Protein 1IQV (pdb70)

InterPro domains:
  IPR000235 Small ribosomal subunit protein uS7 [PIRSF002122] (3-216)
  IPR000235 Small ribosomal subunit protein uS7 [PTHR11205] (15-217)
  IPR005716 Ribosomal protein uS7, eukaryotic/archaeal [TIGR01028] (17-218)
  IPR005716 Ribosomal protein uS7, eukaryotic/archaeal [cd14867] (19-218)
  IPR023798 Small ribosomal subunit protein uS7 domain [PF00177] (39-218)
  IPR026018 Small ribosomal subunit protein uS7, archaea [MF_00480_A] (18-218)
  IPR036823 Small ribosomal subunit protein uS7 domain superfamily [G3DSA:1.10.455.10] (8-218)
  IPR036823 Small ribosomal subunit protein uS7 domain superfamily [SSF47973] (19-218)

Radius of gyration: 16.27 Å; Cα contacts (8 Å, |Δi|>4): 268; chains: 1; bounding box: 32×54×37 Å

Secondary structure (DSSP, 8-state):
--BTTTB--TT-----TTTGGGSB-S---BHHHHHHHHHHTT----HHHHHHHHHHHHHHHHHHHHSS-HHHHHHHHHHHHS-S-EEEEEEETTEEEEEEE---HHHHHHHHHHHHHHHHHHHHHHSSS-HHHHHHHHHHHHHTT-TT-HHHHHHHHHHHHHHH--

Nearest PDB structures (foldseek):
  1iqv-assembly1_A  TM=1.006E+00  e=2.809E-26  Pyrococcus horikoshii
  7zhg-assembly1_H  TM=9.227E-01  e=4.923E-20  Pyrococcus abyssi GE5
  4v3p-assembly1_SF  TM=9.295E-01  e=2.358E-13  Triticum aestivum
  8bn3-assembly1_S5  TM=9.069E-01  e=1.166E-13  Saccharomyces cerevisiae
  7r81-assembly1_G2  TM=9.125E-01  e=3.188E-13  Neurospora crassa

Solvent-accessible surface area: 9521 Å² total; per-residue (Å²): 146,122,29,16,55,109,14,56,20,151,119,14,89,5,131,36,110,57,0,122,96,97,11,41,30,120,79,231,51,49,2,15,96,60,0,13,64,19,2,59,189,39,44,41,154,122,165,130,89,161,3,74,88,25,0,39,75,0,0,74,25,0,54,176,132,36,65,94,48,0,0,19,2,0,0,86,0,0,28,21,0,0,0,171,23,21,32,62,71,66,125,121,74,74,110,128,94,62,65,30,56,133,14,50,46,69,120,16,0,26,9,0,0,82,12,0,0,75,2,0,26,56,23,25,207,178,47,215,54,59,11,8,62,0,0,0,53,0,0,26,30,0,17,100,124,37,95,169,0,84,0,28,41,59,24,65,63,24,14,144,57,0,94,94,26,207

Organism: Pyrococcus horikoshii (strain ATCC 700860 / DSM 12428 / JCM 9974 / NBRC 100139 / OT-3) (NCBI:txid70601)

Sequence (166 aa):
IKVMGRWSTEDVEVKDPSLKPYINLEPRVHIVERLINKVMRSGGSSKKVRAYEVVKEAFKIIEKRTGKNPIQVLVWAIENAAPREDTTSVMFGGIRYHVAVDISPLRRLDVALRNIALGASAKCYRTKMSFAEALAEEIILAANKDPKSYAYSKKLEIERIAESSR

B-factor: mean 35.65, std 17.84, range [9.9, 87.11]

CATH classification: 1.10.455.10

Foldseek 3Di:
DADLPHHAQPPADQPPVQQVVPDDRDPPVPLLQLLLVLLLPQDQPVSSVVSSVLSVLLQVVLCVVVVDRSVNLLSLLLVLLQAQWAWDWDQPDPRIAIAIGGAHSVNSSNLSSNQLSNQLSVCCVPDVDHSSNSSNVLSNCSSVLHCVRRSNVVSVVRNVSNVVRD

Structure (mmCIF, N/CA/C/O backbone):
data_1IQV
#
_entry.id   1IQV
#
_cell.length_a   58.9
_cell.length_b   58.9
_cell.length_c   118.1
_cell.angle_alpha   90
_cell.angle_beta   90
_cell.angle_gamma   120
#
_symmetry.space_group_name_H-M   'P 32 2 1'
#
loop_
_entity.id
_entity.type
_entity.pdbx_description
1 polymer 'RIBOSOMAL PROTEIN S7'
2 water water
#
loop_
_atom_site.group_PDB
_atom_site.id
_atom_site.type_symbol
_atom_site.label_atom_id
_atom_site.label_alt_id
_atom_site.label_comp_id
_atom_site.label_asym_id
_atom_site.label_entity_id
_atom_site.label_seq_id
_atom_site.pdbx_PDB_ins_code
_atom_site.Cartn_x
_atom_site.Cartn_y
_atom_site.Cartn_z
_atom_site.occupancy
_atom_site.B_iso_or_equiv
_atom_site.auth_seq_id
_atom_site.auth_comp_id
_atom_site.auth_asym_id
_atom_site.auth_atom_id
_atom_site.pdbx_PDB_model_num
ATOM 1 N N . ILE A 1 18 ? 47.939 -1.229 2.580 1.00 55.06 18 ILE A N 1
ATOM 2 C CA . ILE A 1 18 ? 47.112 -2.164 1.763 1.00 54.57 18 ILE A CA 1
ATOM 3 C C . ILE A 1 18 ? 45.762 -2.439 2.419 1.00 52.33 18 ILE A C 1
ATOM 4 O O . ILE A 1 18 ? 44.731 -2.435 1.749 1.00 52.84 18 ILE A O 1
ATOM 9 N N . LYS A 1 19 ? 45.770 -2.681 3.726 1.00 49.73 19 LYS A N 1
ATOM 10 C CA . LYS A 1 19 ? 44.534 -2.941 4.459 1.00 47.90 19 LYS A CA 1
ATOM 11 C C . LYS A 1 19 ? 44.184 -1.731 5.312 1.00 45.41 19 LYS A C 1
ATOM 12 O O . LYS A 1 19 ? 45.042 -1.183 6.001 1.00 46.14 19 LYS A O 1
ATOM 18 N N . VAL A 1 20 ? 42.924 -1.316 5.266 1.00 41.63 20 VAL A N 1
ATOM 19 C CA . VAL A 1 20 ? 42.488 -0.177 6.059 1.00 37.63 20 VAL A CA 1
ATOM 20 C C . VAL A 1 20 ? 42.226 -0.630 7.489 1.00 35.36 20 VAL A C 1
ATOM 21 O O . VAL A 1 20 ? 41.428 -1.539 7.7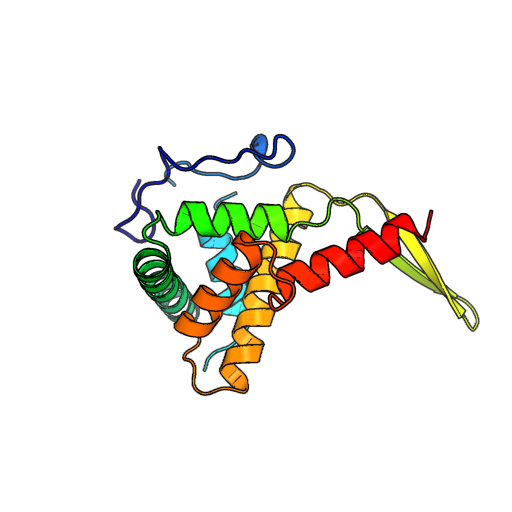30 1.00 31.37 20 VAL A O 1
ATOM 25 N N . MET A 1 21 ? 42.913 0.011 8.429 1.00 34.17 21 MET A N 1
ATOM 26 C CA . MET A 1 21 ? 42.783 -0.307 9.841 1.00 33.65 21 MET A CA 1
ATOM 27 C C . MET A 1 21 ? 42.990 -1.797 10.058 1.00 33.28 21 MET A C 1
ATOM 28 O O . MET A 1 21 ? 42.344 -2.418 10.903 1.00 32.04 21 MET A O 1
ATOM 33 N N . GLY A 1 22 ? 43.907 -2.348 9.264 1.00 34.01 22 GLY A N 1
ATOM 34 C CA . GLY A 1 22 ? 44.261 -3.754 9.333 1.00 34.68 22 GLY A CA 1
ATOM 35 C C . GLY A 1 22 ? 43.153 -4.752 9.073 1.00 34.49 22 GLY A C 1
ATOM 36 O O . GLY A 1 22 ? 43.272 -5.908 9.473 1.00 35.63 22 GLY A O 1
ATOM 37 N N . ARG A 1 23 ? 42.089 -4.338 8.389 1.00 33.68 23 ARG A N 1
ATOM 38 C CA . ARG A 1 23 ? 40.981 -5.256 8.143 1.00 32.26 23 ARG A CA 1
ATOM 39 C C . ARG A 1 23 ? 40.211 -5.125 6.832 1.00 30.63 23 ARG A C 1
ATOM 40 O O . ARG A 1 23 ? 39.931 -6.132 6.181 1.00 31.14 23 ARG A O 1
ATOM 48 N N . TRP A 1 24 ? 39.869 -3.902 6.440 1.00 27.05 24 TRP A N 1
ATOM 49 C CA . TRP A 1 24 ? 39.082 -3.697 5.226 1.00 25.42 24 TRP A CA 1
ATOM 50 C C . TRP A 1 24 ? 39.847 -3.362 3.956 1.00 26.96 24 TRP A C 1
ATOM 51 O O . TRP A 1 24 ? 40.930 -2.781 3.992 1.00 27.27 24 TRP A O 1
ATOM 62 N N . SER A 1 25 ? 39.253 -3.740 2.830 1.00 27.83 25 SER A N 1
ATOM 63 C CA . SER A 1 25 ? 39.826 -3.480 1.518 1.00 30.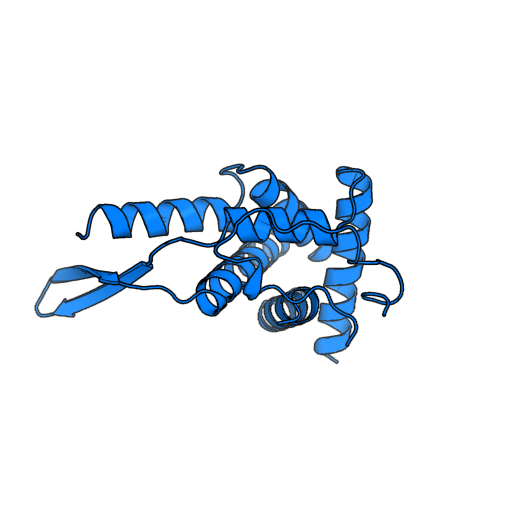41 25 SER A CA 1
ATOM 64 C C . SER A 1 25 ? 38.970 -2.443 0.812 1.00 29.61 25 SER A C 1
ATOM 65 O O . SER A 1 25 ? 37.758 -2.407 0.997 1.00 29.04 25 SER A O 1
ATOM 68 N N . THR A 1 26 ? 39.604 -1.616 -0.011 1.00 30.58 26 THR A N 1
ATOM 69 C CA . THR A 1 26 ? 38.901 -0.580 -0.751 1.00 31.65 26 THR A CA 1
ATOM 70 C C . THR A 1 26 ? 38.810 -0.885 -2.245 1.00 32.94 26 THR A C 1
ATOM 71 O O . THR A 1 26 ? 38.092 -0.206 -2.970 1.00 30.98 26 THR A O 1
ATOM 75 N N . GLU A 1 27 ? 39.519 -1.908 -2.710 1.00 36.38 27 GLU A N 1
ATOM 76 C CA . GLU A 1 27 ? 39.510 -2.214 -4.139 1.00 38.94 27 GLU A CA 1
ATOM 77 C C . GLU A 1 27 ? 38.137 -2.432 -4.775 1.00 38.22 27 GLU A C 1
ATOM 78 O O . GLU A 1 27 ? 38.000 -2.318 -5.991 1.00 39.31 27 GLU A O 1
ATOM 84 N N . ASP A 1 28 ? 37.123 -2.741 -3.975 1.00 36.87 28 ASP A N 1
ATOM 85 C CA . ASP A 1 28 ? 35.785 -2.933 -4.527 1.00 35.89 28 ASP A CA 1
ATOM 86 C C . ASP A 1 28 ? 34.828 -1.805 -4.121 1.00 34.37 28 ASP A C 1
ATOM 87 O O . ASP A 1 28 ? 33.621 -1.890 -4.340 1.00 34.13 28 ASP A O 1
ATOM 92 N N . VAL A 1 29 ? 35.371 -0.748 -3.527 1.00 30.64 29 VAL A N 1
ATOM 93 C CA . VAL A 1 29 ? 34.555 0.391 -3.119 1.00 29.71 29 VAL A CA 1
ATOM 94 C C . VAL A 1 29 ? 34.371 1.307 -4.325 1.00 30.09 29 VAL A C 1
ATOM 95 O O . VAL A 1 29 ? 35.335 1.637 -5.011 1.00 29.30 29 VAL A O 1
ATOM 99 N N . GLU A 1 30 ? 33.133 1.713 -4.580 1.00 30.29 30 GLU A N 1
ATOM 100 C CA . GLU A 1 30 ? 32.842 2.565 -5.725 1.00 33.50 30 GLU A CA 1
ATOM 101 C C . GLU A 1 30 ? 32.403 3.994 -5.401 1.00 31.60 30 GLU A C 1
ATOM 102 O O . GLU A 1 30 ? 31.553 4.220 -4.538 1.00 31.51 30 GLU A O 1
ATOM 108 N N . VAL A 1 31 ? 32.999 4.951 -6.107 1.00 30.00 31 VAL A N 1
ATOM 109 C CA . VAL A 1 31 ? 32.667 6.365 -5.958 1.00 29.37 31 VAL A CA 1
ATOM 110 C C . VAL A 1 31 ? 31.948 6.733 -7.254 1.00 30.97 31 VAL A C 1
ATOM 111 O O . VAL A 1 31 ? 32.588 7.025 -8.264 1.00 30.79 31 VAL A O 1
ATOM 115 N N . LYS A 1 32 ? 30.617 6.713 -7.218 1.00 31.83 32 LYS A N 1
ATOM 116 C CA . LYS A 1 32 ? 29.807 6.998 -8.399 1.00 33.87 32 LYS A CA 1
ATOM 117 C C . LYS A 1 32 ? 29.645 8.467 -8.747 1.00 32.75 32 LYS A C 1
ATOM 118 O O . LYS A 1 32 ? 29.208 8.791 -9.849 1.00 32.69 32 LYS A O 1
ATOM 124 N N . ASP A 1 33 ? 29.970 9.354 -7.813 1.00 31.30 33 ASP A N 1
ATOM 125 C CA . ASP A 1 33 ? 29.863 10.784 -8.078 1.00 30.29 33 ASP A CA 1
ATOM 126 C C . ASP A 1 33 ? 31.116 11.180 -8.853 1.00 28.72 33 ASP A C 1
ATOM 127 O O . ASP A 1 33 ? 32.200 11.271 -8.281 1.00 26.37 33 ASP A O 1
ATOM 132 N N . PRO A 1 34 ? 30.980 11.427 -10.167 1.00 28.71 34 PRO A N 1
ATOM 133 C CA . PRO A 1 34 ? 32.115 11.807 -11.017 1.00 27.92 34 PRO A CA 1
ATOM 134 C C . PRO A 1 34 ? 32.922 13.005 -10.526 1.00 25.93 34 PRO A C 1
ATOM 135 O O . PRO A 1 34 ? 34.123 13.089 -10.771 1.00 26.62 34 PRO A O 1
ATOM 139 N N . SER A 1 35 ? 32.270 13.930 -9.833 1.00 25.88 35 SER A N 1
ATOM 140 C CA . SER A 1 35 ? 32.965 15.118 -9.348 1.00 26.82 35 SER A CA 1
ATOM 141 C C . SER A 1 35 ? 33.874 14.863 -8.149 1.00 26.27 35 SER A C 1
ATOM 142 O O . SER A 1 35 ? 34.730 15.690 -7.832 1.00 26.23 35 SER A O 1
ATOM 145 N N . LEU A 1 36 ? 33.695 13.728 -7.478 1.00 23.90 36 LEU A N 1
ATOM 146 C CA . LEU A 1 36 ? 34.522 13.415 -6.315 1.00 24.46 36 LEU A CA 1
ATOM 147 C C . LEU A 1 36 ? 35.455 12.231 -6.557 1.00 25.61 36 LEU A C 1
ATOM 148 O O . LEU A 1 36 ? 36.501 12.106 -5.911 1.00 26.50 36 LEU A O 1
ATOM 153 N N . LYS A 1 37 ? 35.080 11.368 -7.493 1.00 25.09 37 LYS A N 1
ATOM 154 C CA . LYS A 1 37 ? 35.873 10.182 -7.792 1.00 26.93 37 LYS A CA 1
ATOM 155 C C . LYS A 1 37 ? 37.368 10.447 -7.972 1.00 26.32 37 LYS A C 1
ATOM 156 O O . LYS A 1 37 ? 38.203 9.689 -7.474 1.00 25.90 37 LYS A O 1
ATOM 162 N N . PRO A 1 38 ? 37.732 11.532 -8.675 1.00 25.60 38 PRO A N 1
ATOM 163 C CA . PRO A 1 38 ? 39.163 11.791 -8.858 1.00 24.34 38 PRO A CA 1
ATOM 164 C C . PRO A 1 38 ? 39.894 12.230 -7.596 1.00 25.40 38 PRO A C 1
ATOM 165 O O . PRO A 1 38 ? 41.117 12.153 -7.531 1.00 23.45 38 PRO A O 1
ATOM 169 N N . TYR A 1 39 ? 39.154 12.672 -6.584 1.00 24.77 39 TYR A N 1
ATOM 170 C CA . TYR A 1 39 ? 39.797 13.171 -5.377 1.00 27.61 39 TYR A CA 1
ATOM 171 C C . TYR A 1 39 ? 39.685 12.320 -4.111 1.00 29.89 39 TYR A C 1
ATOM 172 O O . TYR A 1 39 ? 40.223 12.682 -3.069 1.00 29.66 39 TYR A O 1
ATOM 181 N N . ILE A 1 40 ? 38.982 11.198 -4.192 1.00 33.39 40 ILE A N 1
ATOM 182 C CA . ILE A 1 40 ? 38.856 10.322 -3.034 1.00 36.07 40 ILE A CA 1
ATOM 183 C C . ILE A 1 40 ? 39.858 9.197 -3.235 1.00 38.87 40 ILE A C 1
ATOM 184 O O . ILE A 1 40 ? 39.714 8.370 -4.136 1.00 37.44 40 ILE A O 1
ATOM 189 N N . ASN A 1 41 ? 40.891 9.186 -2.402 1.00 43.36 41 ASN A N 1
ATOM 190 C CA . ASN A 1 41 ? 41.928 8.172 -2.513 1.00 48.87 41 ASN A CA 1
ATOM 191 C C . ASN A 1 41 ? 41.549 6.861 -1.842 1.00 51.62 41 ASN A C 1
ATOM 192 O O . ASN A 1 41 ? 41.365 6.793 -0.624 1.00 51.69 41 ASN A O 1
ATOM 197 N N . LEU A 1 42 ? 41.435 5.823 -2.662 1.00 55.46 42 LEU A N 1
ATOM 198 C CA . LEU A 1 42 ? 41.096 4.488 -2.196 1.00 59.85 42 LEU A CA 1
ATOM 199 C C . LEU A 1 42 ? 42.249 3.556 -2.563 1.00 63.58 42 LEU A C 1
ATOM 200 O O . LEU A 1 42 ? 42.038 2.422 -2.996 1.00 64.88 42 LEU A O 1
ATOM 205 N N . GLU A 1 43 ? 43.471 4.051 -2.399 1.00 67.24 43 GLU A N 1
ATOM 206 C CA . GLU A 1 43 ? 44.661 3.274 -2.708 1.00 70.74 43 GLU A CA 1
ATOM 207 C C . GLU A 1 43 ? 45.523 3.094 -1.471 1.00 73.15 43 GLU A C 1
ATOM 208 O O . GLU A 1 43 ? 45.565 3.958 -0.595 1.00 73.40 43 GLU A O 1
ATOM 214 N N . PRO A 1 44 ? 46.230 1.959 -1.386 1.00 75.47 44 PRO A N 1
ATOM 215 C CA . PRO A 1 44 ? 47.101 1.641 -0.252 1.00 76.89 44 PRO A CA 1
ATOM 216 C C . PRO A 1 44 ? 48.229 2.635 0.013 1.00 78.53 44 PRO A C 1
ATOM 217 O O . PRO A 1 44 ? 49.031 2.943 -0.872 1.00 78.86 44 PRO A O 1
ATOM 221 N N . ARG A 1 45 ? 48.263 3.128 1.249 1.00 80.01 45 ARG A N 1
ATOM 222 C CA . ARG A 1 45 ? 49.277 4.069 1.716 1.00 81.29 45 ARG A CA 1
ATOM 223 C C . ARG A 1 45 ? 49.784 4.989 0.608 1.00 81.61 45 ARG A C 1
ATOM 224 O O . ARG A 1 45 ? 49.110 5.948 0.226 1.00 81.81 45 ARG A O 1
ATOM 232 N N . VAL A 1 64 ? 44.358 11.661 -0.998 1.00 52.94 64 VAL A N 1
ATOM 233 C CA . VAL A 1 64 ? 43.294 11.999 -0.056 1.00 52.59 64 VAL A CA 1
ATOM 234 C C . VAL A 1 64 ? 42.679 10.749 0.568 1.00 50.55 64 VAL A C 1
ATOM 235 O O . VAL A 1 64 ? 41.690 10.211 0.065 1.00 52.35 64 VAL A O 1
ATOM 239 N N . HIS A 1 65 ? 43.272 10.297 1.668 1.00 46.82 65 HIS A N 1
ATOM 240 C CA . HIS A 1 65 ? 42.793 9.110 2.364 1.00 42.77 65 HIS A CA 1
ATOM 241 C C . HIS A 1 65 ? 41.635 9.500 3.279 1.00 36.95 65 HIS A C 1
ATOM 242 O O . HIS A 1 65 ? 41.847 10.005 4.380 1.00 33.32 65 HIS A O 1
ATOM 249 N N . ILE A 1 66 ? 40.410 9.259 2.817 1.00 31.08 66 ILE A N 1
ATOM 250 C CA . ILE A 1 66 ? 39.223 9.620 3.581 1.00 28.04 66 ILE A CA 1
ATOM 251 C C . ILE A 1 66 ? 39.121 9.031 4.978 1.00 24.27 66 ILE A C 1
ATOM 252 O O . ILE A 1 66 ? 38.553 9.661 5.860 1.00 24.52 66 ILE A O 1
ATOM 257 N N . VAL A 1 67 ? 39.650 7.829 5.189 1.00 23.10 67 VAL A N 1
ATOM 258 C CA . VAL A 1 67 ? 39.570 7.230 6.514 1.00 24.17 67 VAL A CA 1
ATOM 259 C C . VAL A 1 67 ? 40.483 8.012 7.441 1.00 25.81 67 VAL A C 1
ATOM 260 O O . VAL A 1 67 ? 40.112 8.318 8.579 1.00 25.45 67 VAL A O 1
ATOM 264 N N . GLU A 1 68 ? 41.671 8.350 6.945 1.00 27.20 68 GLU A N 1
ATOM 265 C CA . GLU A 1 68 ? 42.623 9.132 7.725 1.00 28.57 68 GLU A CA 1
ATOM 266 C C . GLU A 1 68 ? 42.009 10.491 8.018 1.00 26.59 68 GLU A C 1
ATOM 267 O O . GLU A 1 68 ? 42.158 11.027 9.114 1.00 26.37 68 GLU A O 1
ATOM 273 N N . ARG A 1 69 ? 41.317 11.048 7.029 1.00 26.93 69 ARG A N 1
ATOM 274 C CA . ARG A 1 69 ? 40.665 12.344 7.199 1.00 27.64 69 ARG A CA 1
ATOM 275 C C . ARG A 1 69 ? 39.568 12.241 8.255 1.00 26.04 69 ARG A C 1
ATOM 276 O O . ARG A 1 69 ? 39.434 13.117 9.106 1.00 25.95 69 ARG A O 1
ATOM 284 N N . LEU A 1 70 ? 38.775 11.173 8.198 1.00 24.03 70 LEU A N 1
ATOM 285 C CA . LEU A 1 70 ? 37.712 11.004 9.185 1.00 23.14 70 LEU A CA 1
ATOM 286 C C . LEU A 1 70 ? 38.318 10.926 10.585 1.00 23.10 70 LEU A C 1
ATOM 287 O O . LEU A 1 70 ? 37.850 11.585 11.508 1.00 23.38 70 LEU A O 1
ATOM 292 N N . ILE A 1 71 ? 39.364 10.120 10.740 1.00 24.98 71 ILE A N 1
ATOM 293 C CA . ILE A 1 71 ? 40.019 9.985 12.036 1.00 26.37 71 ILE A CA 1
ATOM 294 C C . ILE A 1 71 ? 40.452 11.361 12.546 1.00 28.19 71 ILE A C 1
ATOM 295 O O . ILE A 1 71 ? 40.260 11.687 13.719 1.00 27.93 71 ILE A O 1
ATOM 300 N N . ASN A 1 72 ? 41.017 12.176 11.659 1.00 30.33 72 ASN A N 1
ATOM 301 C CA . ASN A 1 72 ? 41.450 13.516 12.038 1.00 30.73 72 ASN A CA 1
ATOM 302 C C . ASN A 1 72 ? 40.273 14.354 12.530 1.00 29.73 72 ASN A C 1
ATOM 303 O O . ASN A 1 72 ? 40.385 15.067 13.524 1.00 29.82 72 ASN A O 1
ATOM 308 N N . LYS A 1 73 ? 39.144 14.260 11.833 1.00 28.59 73 LYS A N 1
ATOM 309 C CA . LYS A 1 73 ? 37.947 15.006 12.214 1.00 29.15 73 LYS A CA 1
ATOM 310 C C . LYS A 1 73 ? 37.413 14.538 13.564 1.00 29.91 73 LYS A C 1
ATOM 311 O O . LYS A 1 73 ? 36.999 15.351 14.398 1.00 29.07 73 LYS A O 1
ATOM 317 N N . VAL A 1 74 ? 37.414 13.225 13.770 1.00 28.86 74 VAL A N 1
ATOM 318 C CA . VAL A 1 74 ? 36.944 12.653 15.026 1.00 31.78 74 VAL A CA 1
ATOM 319 C C . VAL A 1 74 ? 37.888 13.064 16.149 1.00 34.79 74 VAL A C 1
ATOM 320 O O . VAL A 1 74 ? 37.458 13.365 17.258 1.00 36.02 74 VAL A O 1
ATOM 324 N N . MET A 1 75 ? 39.178 13.076 15.840 1.00 39.64 75 MET A N 1
ATOM 325 C CA . MET A 1 75 ? 40.216 13.446 16.795 1.00 45.06 75 MET A CA 1
ATOM 326 C C . MET A 1 75 ? 40.026 14.879 17.298 1.00 48.93 75 MET A C 1
ATOM 327 O O . MET A 1 75 ? 40.374 15.197 18.433 1.00 50.59 75 MET A O 1
ATOM 332 N N . ARG A 1 76 ? 39.466 15.737 16.450 1.00 53.25 76 ARG A N 1
ATOM 333 C CA . ARG A 1 76 ? 39.249 17.137 16.801 1.00 57.82 76 ARG A CA 1
ATOM 334 C C . ARG A 1 76 ? 37.839 17.440 17.305 1.00 60.68 76 ARG A C 1
ATOM 335 O O . ARG A 1 76 ? 37.463 18.605 17.433 1.00 60.91 76 ARG A O 1
ATOM 343 N N . SER A 1 77 ? 37.062 16.399 17.590 1.00 63.82 77 SER A N 1
ATOM 344 C CA . SER A 1 77 ? 35.701 16.580 18.086 1.00 67.21 77 SER A CA 1
ATOM 345 C C . SER A 1 77 ? 35.610 16.360 19.593 1.00 70.07 77 SER A C 1
ATOM 346 O O . SER A 1 77 ? 35.540 17.320 20.361 1.00 70.41 77 SER A O 1
ATOM 349 N N . GLY A 1 78 ? 35.609 15.099 20.016 1.00 73.05 78 GLY A N 1
ATOM 350 C CA . GLY A 1 78 ? 35.524 14.805 21.436 1.00 76.54 78 GLY A CA 1
ATOM 351 C C . GLY A 1 78 ? 35.361 13.329 21.749 1.00 78.97 78 GLY A C 1
ATOM 352 O O . GLY A 1 78 ? 35.957 12.478 21.087 1.00 79.75 78 GLY A O 1
ATOM 353 N N . GLY A 1 79 ? 34.554 13.028 22.764 1.00 80.64 79 GLY A N 1
ATOM 354 C CA . GLY A 1 79 ? 34.322 11.649 23.156 1.00 82.47 79 GLY A CA 1
ATOM 355 C C . GLY A 1 79 ? 35.167 11.233 24.346 1.00 83.90 79 GLY A C 1
ATOM 356 O O . GLY A 1 79 ? 35.431 10.047 24.545 1.00 84.18 79 GLY A O 1
ATOM 357 N N . SER A 1 80 ? 35.588 12.213 25.142 1.00 85.07 80 SER A N 1
ATOM 358 C CA . SER A 1 80 ? 36.412 11.953 26.318 1.00 86.01 80 S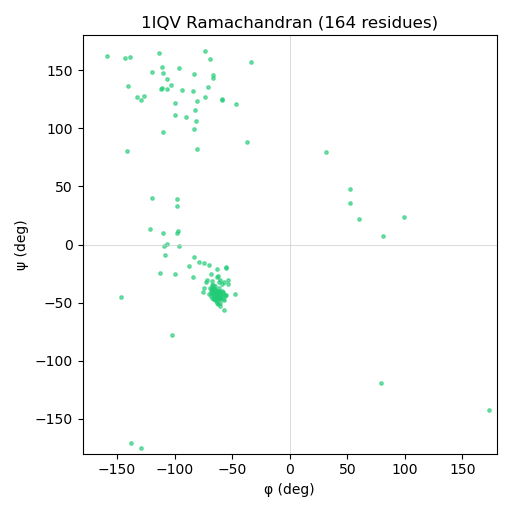ER A CA 1
ATOM 359 C C . SER A 1 80 ? 35.859 10.804 27.157 1.00 86.42 80 SER A C 1
ATOM 360 O O . SER A 1 80 ? 36.541 10.287 28.045 1.00 87.11 80 SER A O 1
ATOM 363 N N . SER A 1 98 ? 47.321 8.284 23.453 1.00 57.37 98 SER A N 1
ATOM 364 C CA . SER A 1 98 ? 47.379 9.443 22.569 1.00 56.84 98 SER A CA 1
ATOM 365 C C . SER A 1 98 ? 46.002 9.720 21.968 1.00 55.96 98 SER A C 1
ATOM 366 O O . SER A 1 98 ? 45.157 8.827 21.888 1.00 54.42 98 SER A O 1
ATOM 369 N N . LYS A 1 99 ? 45.782 10.962 21.549 1.00 54.69 99 LYS A N 1
ATOM 370 C CA . LYS A 1 99 ? 44.507 11.353 20.963 1.00 53.91 99 LYS A CA 1
ATOM 371 C C . LYS A 1 99 ? 44.267 10.705 19.601 1.00 52.30 99 LYS A C 1
ATOM 372 O O . LYS A 1 99 ? 43.120 10.530 19.185 1.00 50.33 99 LYS A O 1
ATOM 378 N N . LYS A 1 100 ? 45.345 10.346 18.911 1.00 51.09 100 LYS A N 1
ATOM 379 C CA . LYS A 1 100 ? 45.223 9.731 17.594 1.00 50.29 100 LYS A CA 1
ATOM 380 C C . LYS A 1 100 ? 44.784 8.273 17.707 1.00 48.26 100 LYS A C 1
ATOM 381 O O . LYS A 1 100 ? 43.956 7.803 16.927 1.00 46.47 100 LYS A O 1
ATOM 387 N N . VAL A 1 101 ? 45.341 7.561 18.681 1.00 46.23 101 VAL A N 1
ATOM 388 C CA . VAL A 1 101 ? 44.986 6.162 18.892 1.00 44.63 101 VAL A CA 1
ATOM 389 C C . VAL A 1 101 ? 43.515 6.078 19.282 1.00 42.73 101 VAL A C 1
ATOM 390 O O . VAL A 1 101 ? 42.794 5.182 18.848 1.00 42.62 101 VAL A O 1
ATOM 394 N N . ARG A 1 102 ? 43.081 7.032 20.098 1.00 40.30 102 ARG A N 1
ATOM 395 C CA . ARG A 1 102 ? 41.702 7.093 20.566 1.00 38.80 102 ARG A CA 1
ATOM 396 C C . ARG A 1 102 ? 40.752 7.235 19.379 1.00 35.80 102 ARG A C 1
ATOM 397 O O . ARG A 1 102 ? 39.798 6.470 19.233 1.00 32.08 102 ARG A O 1
ATOM 405 N N . ALA A 1 103 ? 41.024 8.236 18.546 1.00 31.71 103 ALA A N 1
ATOM 406 C CA . ALA A 1 103 ? 40.216 8.517 17.368 1.00 30.00 103 ALA A CA 1
ATOM 407 C C . ALA A 1 103 ? 40.239 7.325 16.414 1.00 28.27 103 ALA A C 1
ATOM 408 O O . ALA A 1 103 ? 39.236 7.005 15.784 1.00 26.08 103 ALA A O 1
ATOM 410 N N . TYR A 1 104 ? 41.393 6.675 16.314 1.00 26.74 104 TYR A N 1
ATOM 411 C CA . TYR A 1 104 ? 41.547 5.511 15.450 1.00 27.09 104 TYR A CA 1
ATOM 412 C C . TYR A 1 104 ? 40.614 4.393 15.918 1.00 26.85 104 TYR A C 1
ATOM 413 O O . TYR A 1 104 ? 39.924 3.770 15.111 1.00 24.61 104 TYR A O 1
ATOM 422 N N . GLU A 1 105 ? 40.603 4.141 17.224 1.00 25.57 105 GLU A N 1
ATOM 423 C CA . GLU A 1 105 ? 39.761 3.092 17.789 1.00 26.12 105 GLU A CA 1
ATOM 424 C C . GLU A 1 105 ? 38.275 3.391 17.647 1.00 22.80 105 GLU A C 1
ATOM 425 O O . GLU A 1 105 ? 37.485 2.486 17.399 1.00 22.21 105 GLU A O 1
ATOM 431 N N . VAL A 1 106 ? 37.895 4.653 17.815 1.00 19.63 106 VAL A N 1
ATOM 432 C CA . VAL A 1 106 ? 36.498 5.044 17.667 1.00 19.86 106 VAL A CA 1
ATOM 433 C C . VAL A 1 106 ? 36.041 4.788 16.222 1.00 20.17 106 VAL A C 1
ATOM 434 O O . VAL A 1 106 ? 34.973 4.220 15.987 1.00 17.93 106 VAL A O 1
ATOM 438 N N . VAL A 1 107 ? 36.854 5.199 15.253 1.00 19.22 107 VAL A N 1
ATOM 439 C CA . VAL A 1 107 ? 36.490 4.990 13.857 1.00 17.94 107 VAL A CA 1
ATOM 440 C C . VAL A 1 107 ? 36.426 3.506 13.512 1.00 17.79 107 VAL A C 1
ATOM 441 O O . VAL A 1 107 ? 35.507 3.061 12.828 1.00 18.75 107 VAL A O 1
ATOM 445 N N . LYS A 1 108 ? 37.391 2.732 13.997 1.00 18.23 108 LYS A N 1
ATOM 446 C CA . LYS A 1 108 ? 37.406 1.303 13.717 1.00 19.05 108 LYS A CA 1
ATOM 447 C C . LYS A 1 108 ? 36.149 0.609 14.259 1.00 17.56 108 LYS A C 1
ATOM 448 O O . LYS A 1 108 ? 35.525 -0.194 13.564 1.00 14.75 108 LYS A O 1
ATOM 454 N N . GLU A 1 109 ? 35.781 0.910 15.501 1.00 16.69 109 GLU A N 1
ATOM 455 C CA . GLU A 1 109 ? 34.595 0.292 16.090 1.00 17.72 109 GLU A CA 1
ATOM 456 C C . GLU A 1 109 ? 33.344 0.747 15.345 1.00 15.70 109 GLU A C 1
ATOM 457 O O . GLU A 1 109 ? 32.420 -0.043 15.139 1.00 15.32 109 GLU A O 1
ATOM 463 N N . ALA A 1 110 ? 33.318 2.016 14.937 1.00 13.15 110 ALA A N 1
ATOM 464 C CA . ALA A 1 110 ? 32.177 2.545 14.192 1.00 13.78 110 ALA A CA 1
ATOM 465 C C . ALA A 1 110 ? 32.015 1.756 12.889 1.00 12.69 110 ALA A C 1
ATOM 466 O O . ALA A 1 110 ? 30.901 1.438 12.491 1.00 16.41 110 ALA A O 1
ATOM 468 N N . PHE A 1 111 ? 33.131 1.450 12.229 1.00 12.30 111 PHE A N 1
ATOM 469 C CA . PHE A 1 111 ? 33.106 0.681 10.980 1.00 11.37 111 PHE A CA 1
ATOM 470 C C . PHE A 1 111 ? 32.565 -0.734 11.213 1.00 11.93 111 PHE A C 1
ATOM 471 O O . PHE A 1 111 ? 31.800 -1.253 10.404 1.00 12.56 111 PHE A O 1
ATOM 479 N N . LYS A 1 112 ? 32.968 -1.363 12.309 1.00 12.56 112 LYS A N 1
ATOM 480 C CA . LYS A 1 112 ? 32.471 -2.708 12.618 1.00 15.25 112 LYS A CA 1
ATOM 481 C C . LYS A 1 112 ? 30.953 -2.654 12.801 1.00 14.40 112 LYS A C 1
ATOM 482 O O . LYS A 1 112 ? 30.220 -3.537 12.347 1.00 13.44 112 LYS A O 1
ATOM 488 N N . ILE A 1 113 ? 30.485 -1.608 13.472 1.00 12.76 113 ILE A N 1
ATOM 489 C CA . ILE A 1 113 ? 29.056 -1.436 13.706 1.00 13.10 113 ILE A CA 1
ATOM 490 C C . ILE A 1 113 ? 28.331 -1.192 12.381 1.00 14.13 113 ILE A C 1
ATOM 491 O O . ILE A 1 113 ? 27.302 -1.814 12.101 1.00 15.68 113 ILE A O 1
ATOM 496 N N . ILE A 1 114 ? 28.868 -0.296 11.560 1.00 14.04 114 ILE A N 1
ATOM 497 C CA . ILE A 1 114 ? 28.267 -0.006 10.260 1.00 14.36 114 ILE A CA 1
ATOM 498 C C . ILE A 1 114 ? 28.130 -1.284 9.425 1.00 14.43 114 ILE A C 1
ATOM 499 O O . ILE A 1 114 ? 27.095 -1.520 8.784 1.00 12.34 114 ILE A O 1
ATOM 504 N N . GLU A 1 115 ? 29.171 -2.109 9.432 1.00 13.91 115 GLU A N 1
ATOM 505 C CA . GLU A 1 115 ? 29.142 -3.341 8.652 1.00 16.09 115 GLU A CA 1
ATOM 506 C C . GLU A 1 115 ? 28.063 -4.297 9.149 1.00 15.85 115 GLU A C 1
ATOM 507 O O . GLU A 1 115 ? 27.364 -4.919 8.348 1.00 16.77 115 GLU A O 1
ATOM 513 N N . LYS A 1 116 ? 27.912 -4.402 10.466 1.00 16.20 116 LYS A N 1
ATOM 514 C CA . LYS A 1 116 ? 26.897 -5.284 11.036 1.00 17.14 116 LYS A CA 1
ATOM 515 C C . LYS A 1 116 ? 25.490 -4.789 10.744 1.00 17.71 116 LYS A C 1
ATOM 516 O O . LYS A 1 116 ? 24.596 -5.581 10.443 1.00 17.04 116 LYS A O 1
ATOM 522 N N . ARG A 1 117 ? 25.290 -3.480 10.837 1.00 16.34 117 ARG A N 1
ATOM 523 C CA . ARG A 1 117 ? 23.973 -2.909 10.617 1.00 17.50 117 ARG A CA 1
ATOM 524 C C . ARG A 1 117 ? 23.522 -2.859 9.169 1.00 18.29 117 ARG A C 1
ATOM 525 O O . ARG A 1 117 ? 22.345 -3.066 8.884 1.00 17.88 117 ARG A O 1
ATOM 533 N N . THR A 1 118 ? 24.451 -2.578 8.260 1.00 17.15 118 THR A N 1
ATOM 534 C CA . THR A 1 118 ? 24.121 -2.474 6.844 1.00 18.18 118 THR A CA 1
ATOM 535 C C . THR A 1 118 ? 24.453 -3.726 6.046 1.00 19.01 118 THR A C 1
ATOM 536 O O . THR A 1 118 ? 23.854 -3.975 5.003 1.00 19.54 118 THR A O 1
ATOM 540 N N . GLY A 1 119 ? 25.410 -4.507 6.534 1.00 17.65 119 GLY A N 1
ATOM 541 C CA . GLY A 1 119 ? 25.824 -5.697 5.816 1.00 18.61 119 GLY A CA 1
ATOM 542 C C . GLY A 1 119 ? 26.790 -5.333 4.696 1.00 18.83 119 GLY A C 1
ATOM 543 O O . GLY A 1 119 ? 27.170 -6.182 3.893 1.00 19.15 119 GLY A O 1
ATOM 544 N N . LYS A 1 120 ? 27.210 -4.071 4.647 1.00 17.86 120 LYS A N 1
ATOM 545 C CA . LYS A 1 120 ? 28.119 -3.618 3.594 1.00 19.86 120 LYS A CA 1
ATOM 546 C C . LYS A 1 120 ? 29.500 -3.208 4.090 1.00 19.48 120 LYS A C 1
ATOM 547 O O . LYS A 1 120 ? 29.717 -3.013 5.285 1.00 15.75 120 LYS A O 1
ATOM 553 N N . ASN A 1 121 ? 30.435 -3.098 3.152 1.00 18.60 121 ASN A N 1
ATOM 554 C CA . ASN A 1 121 ? 31.796 -2.663 3.453 1.00 18.63 121 ASN A CA 1
ATOM 555 C C . ASN A 1 121 ? 31.607 -1.272 4.079 1.00 16.69 121 ASN A C 1
ATOM 556 O O . ASN A 1 121 ? 30.991 -0.402 3.470 1.00 15.74 121 ASN A O 1
ATOM 561 N N . PRO A 1 122 ? 32.131 -1.049 5.297 1.00 17.70 122 PRO A N 1
ATOM 562 C CA . PRO A 1 122 ? 32.000 0.243 5.993 1.00 17.87 122 PRO A CA 1
ATOM 563 C C . PRO A 1 122 ? 32.579 1.427 5.231 1.00 18.57 122 PRO A C 1
ATOM 564 O O . PRO A 1 122 ? 32.080 2.548 5.330 1.00 16.74 122 PRO A O 1
ATOM 568 N N . ILE A 1 123 ? 33.658 1.182 4.498 1.00 18.03 123 ILE A N 1
ATOM 569 C CA . ILE A 1 123 ? 34.291 2.239 3.729 1.00 18.44 123 ILE A CA 1
ATOM 570 C C . ILE A 1 123 ? 33.350 2.666 2.603 1.00 17.75 123 ILE A C 1
ATOM 571 O O . ILE A 1 123 ? 33.282 3.843 2.255 1.00 17.38 123 ILE A O 1
ATOM 576 N N . GLN A 1 124 ? 32.606 1.715 2.045 1.00 17.27 124 GLN A N 1
ATOM 577 C CA . GLN A 1 124 ? 31.667 2.044 0.974 1.00 16.90 124 GLN A CA 1
ATOM 578 C C . GLN A 1 124 ? 30.519 2.884 1.536 1.00 17.64 124 GLN A C 1
ATOM 579 O O . GLN A 1 124 ? 30.038 3.814 0.878 1.00 17.64 124 GLN A O 1
ATOM 585 N N . VAL A 1 125 ? 30.066 2.551 2.743 1.00 16.01 125 VAL A N 1
ATOM 586 C CA . VAL A 1 125 ? 28.977 3.309 3.351 1.00 15.56 125 VAL A CA 1
ATOM 587 C C . VAL A 1 125 ? 29.462 4.732 3.641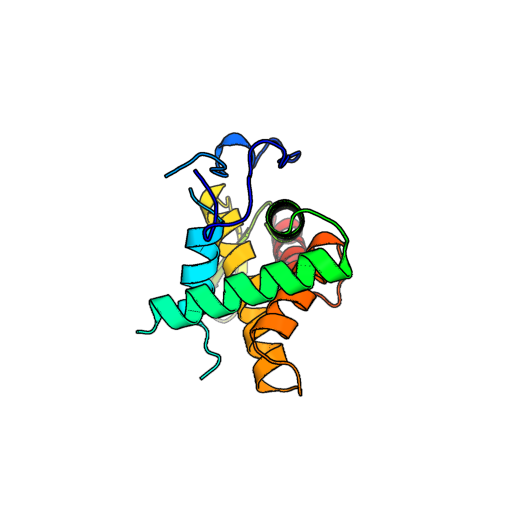 1.00 15.99 125 VAL A C 1
ATOM 588 O O . VAL A 1 125 ? 28.718 5.687 3.448 1.00 17.09 125 VAL A O 1
ATOM 592 N N . LEU A 1 126 ? 30.708 4.873 4.097 1.00 14.74 126 LEU A N 1
ATOM 593 C CA . LEU A 1 126 ? 31.275 6.196 4.374 1.00 15.15 126 LEU A CA 1
ATOM 594 C C . LEU A 1 126 ? 31.305 7.027 3.087 1.00 16.15 126 LEU A C 1
ATOM 595 O O . LEU A 1 126 ? 31.013 8.223 3.093 1.00 15.98 126 LEU A O 1
ATOM 600 N N . VAL A 1 127 ? 31.669 6.389 1.981 1.00 15.27 127 VAL A N 1
ATOM 601 C CA . VAL A 1 127 ? 31.709 7.082 0.702 1.00 15.65 127 VAL A CA 1
ATOM 602 C C . VAL A 1 127 ? 30.321 7.614 0.338 1.00 14.99 127 VAL A C 1
ATOM 603 O O . VAL A 1 127 ? 30.190 8.747 -0.111 1.00 15.72 127 VAL A O 1
ATOM 607 N N . TRP A 1 128 ? 29.285 6.804 0.533 1.00 15.41 128 TRP A N 1
ATOM 608 C CA . TRP A 1 128 ? 27.930 7.252 0.232 1.00 18.34 128 TRP A CA 1
ATOM 609 C C . TRP A 1 128 ? 27.552 8.427 1.130 1.00 17.57 128 TRP A C 1
ATOM 610 O O . TRP A 1 128 ? 26.955 9.407 0.672 1.00 18.70 128 TRP A O 1
ATOM 621 N N . ALA A 1 129 ? 27.910 8.328 2.406 1.00 15.90 129 ALA A N 1
ATOM 622 C CA . ALA A 1 129 ? 27.619 9.387 3.373 1.00 16.89 129 ALA A CA 1
ATOM 623 C C . ALA A 1 129 ? 28.299 10.682 2.938 1.00 17.97 129 ALA A C 1
ATOM 624 O O . ALA A 1 129 ? 27.702 11.760 2.979 1.00 16.80 129 ALA A O 1
ATOM 626 N N . ILE A 1 130 ? 29.553 10.564 2.521 1.00 18.02 130 ILE A N 1
ATOM 627 C CA . ILE A 1 130 ? 30.323 11.715 2.070 1.00 20.22 130 ILE A CA 1
ATOM 628 C C . ILE A 1 130 ? 29.694 12.319 0.820 1.00 21.63 130 ILE A C 1
ATOM 629 O O . ILE A 1 130 ? 29.525 13.533 0.722 1.00 21.51 130 ILE A O 1
ATOM 634 N N . GLU A 1 131 ? 29.347 11.460 -0.132 1.00 21.89 131 GLU A N 1
ATOM 635 C CA . GLU A 1 131 ? 28.742 11.907 -1.378 1.00 23.66 131 GLU A CA 1
ATOM 636 C C . GLU A 1 131 ? 27.413 12.612 -1.148 1.00 25.36 131 GLU A C 1
ATOM 637 O O . GLU A 1 131 ? 27.053 13.525 -1.889 1.00 24.71 131 GLU A O 1
ATOM 643 N N . ASN A 1 132 ? 26.688 12.189 -0.115 1.00 22.41 132 ASN A N 1
ATOM 644 C CA . ASN A 1 132 ? 25.397 12.785 0.207 1.00 21.94 132 ASN A CA 1
ATOM 645 C C . ASN A 1 132 ? 25.545 14.038 1.059 1.00 22.47 132 ASN A C 1
ATOM 646 O O . ASN A 1 132 ? 24.697 14.932 1.006 1.00 23.41 132 ASN A O 1
ATOM 651 N N . ALA A 1 133 ? 26.619 14.105 1.841 1.00 19.11 133 ALA A N 1
ATOM 652 C CA . ALA A 1 133 ? 26.840 15.247 2.727 1.00 20.36 133 ALA A CA 1
ATOM 653 C C . ALA A 1 133 ? 27.756 16.331 2.166 1.00 19.88 133 ALA A C 1
ATOM 654 O O . ALA A 1 133 ? 27.993 17.345 2.823 1.00 20.92 133 ALA A O 1
ATOM 656 N N . ALA A 1 134 ? 28.276 16.122 0.963 1.00 18.75 134 ALA A N 1
ATOM 657 C CA . ALA A 1 134 ? 29.167 17.104 0.355 1.00 20.89 134 ALA A CA 1
ATOM 658 C C . ALA A 1 134 ? 28.366 18.115 -0.459 1.00 20.14 134 ALA A C 1
ATOM 659 O O . ALA A 1 134 ? 27.806 17.774 -1.498 1.00 21.37 134 ALA A O 1
ATOM 661 N N . PRO A 1 135 ? 28.284 19.373 0.011 1.00 19.95 135 PRO A N 1
ATOM 662 C CA . PRO A 1 135 ? 27.523 20.373 -0.747 1.00 21.71 135 PRO A CA 1
ATOM 663 C C . PRO A 1 135 ? 28.203 20.661 -2.084 1.00 24.60 135 PRO A C 1
ATOM 664 O O . PRO A 1 135 ? 29.433 20.679 -2.172 1.00 22.58 135 PRO A O 1
ATOM 668 N N . ARG A 1 136 ? 27.401 20.877 -3.120 1.00 25.29 136 ARG A N 1
ATOM 669 C CA . ARG A 1 136 ? 27.936 21.150 -4.450 1.00 29.02 136 ARG A CA 1
ATOM 670 C C . ARG A 1 136 ? 28.314 22.618 -4.641 1.00 29.94 136 ARG A C 1
ATOM 671 O O . ARG A 1 136 ? 28.953 22.980 -5.626 1.00 28.19 136 ARG A O 1
ATOM 679 N N . GLU A 1 137 ? 27.909 23.451 -3.690 1.00 30.80 137 GLU A N 1
ATOM 680 C CA . GLU A 1 137 ? 28.213 24.875 -3.711 1.00 34.66 137 GLU A CA 1
ATOM 681 C C . GLU A 1 137 ? 28.088 25.383 -2.283 1.00 35.35 137 GLU A C 1
ATOM 682 O O . GLU A 1 137 ? 27.489 24.721 -1.436 1.00 34.37 137 GLU A O 1
ATOM 688 N N . ASP A 1 138 ? 28.665 26.547 -2.013 1.00 34.48 138 ASP A N 1
ATOM 689 C CA . ASP A 1 138 ? 28.612 27.120 -0.676 1.00 35.04 138 ASP A CA 1
ATOM 690 C C . ASP A 1 138 ? 28.346 28.619 -0.783 1.00 34.11 138 ASP A C 1
ATOM 691 O O . ASP A 1 138 ? 28.042 29.125 -1.863 1.00 29.76 138 ASP A O 1
ATOM 696 N N . THR A 1 139 ? 28.451 29.322 0.340 1.00 35.58 139 THR A N 1
ATOM 697 C CA . THR A 1 139 ? 28.248 30.768 0.349 1.00 39.56 139 THR A CA 1
ATOM 698 C C . THR A 1 139 ? 29.208 31.442 1.315 1.00 41.73 139 THR A C 1
ATOM 699 O O . THR A 1 139 ? 29.769 30.801 2.203 1.00 41.23 139 THR A O 1
ATOM 703 N N . THR A 1 140 ? 29.397 32.740 1.122 1.00 45.40 140 THR A N 1
ATOM 704 C CA . THR A 1 140 ? 30.271 33.530 1.974 1.00 49.93 140 THR A CA 1
ATOM 705 C C . THR A 1 140 ? 29.450 34.716 2.478 1.00 52.63 140 THR A C 1
ATOM 706 O O . THR A 1 140 ? 28.824 35.427 1.692 1.00 52.53 140 THR A O 1
ATOM 710 N N . SER A 1 141 ? 29.433 34.908 3.792 1.00 56.76 141 SER A N 1
ATOM 711 C CA . SER A 1 141 ? 28.676 35.999 4.395 1.00 61.27 141 SER A CA 1
ATOM 712 C C . SER A 1 141 ? 29.439 37.315 4.368 1.00 63.70 141 SER A C 1
ATOM 713 O O . SER A 1 141 ? 30.664 37.340 4.475 1.00 63.87 141 SER A O 1
ATOM 716 N N . VAL A 1 142 ? 28.699 38.407 4.224 1.00 66.65 142 VAL A N 1
ATOM 717 C CA . VAL A 1 142 ? 29.285 39.738 4.190 1.00 70.34 142 VAL A CA 1
ATOM 718 C C . VAL A 1 142 ? 28.371 40.694 4.950 1.00 73.11 142 VAL A C 1
ATOM 719 O O . VAL A 1 142 ? 27.576 41.415 4.349 1.00 73.70 142 VAL A O 1
ATOM 723 N N . MET A 1 143 ? 28.485 40.688 6.275 1.00 75.90 143 MET A N 1
ATOM 724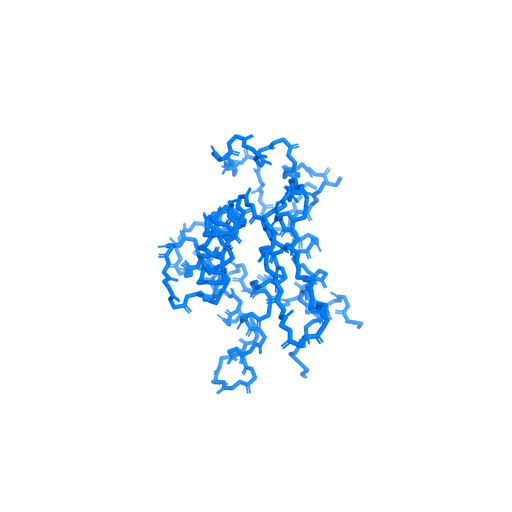 C CA . MET A 1 143 ? 27.659 41.546 7.118 1.00 78.53 143 MET A CA 1
ATOM 725 C C . MET A 1 143 ? 28.215 42.965 7.166 1.00 79.43 143 MET A C 1
ATOM 726 O O . MET A 1 143 ? 28.924 43.332 8.104 1.00 79.35 143 MET A O 1
ATOM 731 N N . PHE A 1 144 ? 27.898 43.759 6.147 1.00 80.63 144 PHE A N 1
ATOM 732 C CA . PHE A 1 144 ? 28.360 45.139 6.099 1.00 82.08 144 PHE A CA 1
ATOM 733 C C . PHE A 1 144 ? 27.209 46.067 6.476 1.00 82.52 144 PHE A C 1
ATOM 734 O O . PHE A 1 144 ? 26.069 45.869 6.051 1.00 82.66 144 PHE A O 1
ATOM 742 N N . GLY A 1 145 ? 27.512 47.074 7.288 1.00 82.75 145 GLY A N 1
ATOM 743 C CA . GLY A 1 145 ? 26.484 48.002 7.718 1.00 82.52 145 GLY A CA 1
ATOM 744 C C . GLY A 1 145 ? 25.658 47.404 8.841 1.00 82.17 145 GLY A C 1
ATOM 745 O O . GLY A 1 145 ? 26.186 47.083 9.908 1.00 82.07 145 GLY A O 1
ATOM 746 N N . GLY A 1 146 ? 24.361 47.247 8.602 1.00 81.36 146 GLY A N 1
ATOM 747 C CA . GLY A 1 146 ? 23.490 46.684 9.616 1.00 80.66 146 GLY A CA 1
ATOM 748 C C . GLY A 1 146 ? 22.778 45.434 9.143 1.00 80.20 146 GLY A C 1
ATOM 749 O O . GLY A 1 146 ? 21.828 44.974 9.778 1.00 80.52 146 GLY A O 1
ATOM 750 N N . ILE A 1 147 ? 23.232 44.882 8.022 1.00 79.07 147 ILE A N 1
ATOM 751 C CA . ILE A 1 147 ? 22.629 43.675 7.466 1.00 77.84 147 ILE A CA 1
ATOM 752 C C . ILE A 1 147 ? 23.691 42.736 6.904 1.00 76.63 147 ILE A C 1
ATOM 753 O O . ILE A 1 147 ? 24.627 43.171 6.233 1.00 76.41 147 ILE A O 1
ATOM 758 N N . ARG A 1 148 ? 23.539 41.447 7.186 1.00 75.11 148 ARG A N 1
ATOM 759 C CA . ARG A 1 148 ? 24.477 40.446 6.699 1.00 72.66 148 ARG A CA 1
ATOM 760 C C . ARG A 1 148 ? 23.954 39.878 5.387 1.00 69.91 148 ARG A C 1
ATOM 761 O O . ARG A 1 148 ? 22.779 39.527 5.275 1.00 70.33 148 ARG A O 1
ATOM 769 N N . TYR A 1 149 ? 24.829 39.793 4.393 1.00 66.31 149 TYR A N 1
ATOM 770 C CA . TYR A 1 149 ? 24.440 39.284 3.087 1.00 62.45 149 TYR A CA 1
ATOM 771 C C . TYR A 1 149 ? 25.067 37.932 2.764 1.00 58.79 149 TYR A C 1
ATOM 772 O O . TYR A 1 149 ? 26.140 37.593 3.265 1.00 58.40 149 TYR A O 1
ATOM 781 N N . HIS A 1 150 ? 24.377 37.167 1.924 1.00 54.39 150 HIS A N 1
ATOM 782 C CA . HIS A 1 150 ? 24.831 35.848 1.504 1.00 50.30 150 HIS A CA 1
ATOM 783 C C . HIS A 1 150 ? 25.214 35.867 0.037 1.00 46.94 150 HIS A C 1
ATOM 784 O O . HIS A 1 150 ? 24.487 36.407 -0.794 1.00 46.35 150 HIS A O 1
ATOM 791 N N . VAL A 1 151 ? 26.355 35.267 -0.278 1.00 42.53 151 VAL A N 1
ATOM 792 C CA . VAL A 1 151 ? 26.828 35.223 -1.650 1.00 39.10 151 VAL A CA 1
ATOM 793 C C . VAL A 1 151 ? 27.256 33.802 -1.985 1.00 36.44 151 VAL A C 1
ATOM 794 O O . VAL A 1 151 ? 28.053 33.208 -1.266 1.00 34.01 151 VAL A O 1
ATOM 798 N N . ALA A 1 152 ? 26.723 33.261 -3.075 1.00 34.03 152 ALA A N 1
ATOM 799 C CA . ALA A 1 152 ? 27.066 31.909 -3.489 1.00 33.65 152 ALA A CA 1
ATOM 800 C C . ALA A 1 152 ? 28.495 31.887 -4.019 1.00 32.17 152 ALA A C 1
ATOM 801 O O . ALA A 1 152 ? 28.894 32.767 -4.781 1.00 31.32 152 ALA A O 1
ATOM 803 N N . VAL A 1 153 ? 29.262 30.883 -3.606 1.00 30.67 153 VAL A N 1
ATOM 804 C CA . VAL A 1 153 ? 30.646 30.750 -4.046 1.00 29.50 153 VAL A CA 1
ATOM 805 C C . VAL A 1 153 ? 31.028 29.311 -4.365 1.00 29.25 153 VAL A C 1
ATOM 806 O O . VAL A 1 153 ? 30.364 28.359 -3.948 1.00 28.82 153 VAL A O 1
ATOM 810 N N . ASP A 1 154 ? 32.114 29.177 -5.115 1.00 26.48 154 ASP A N 1
ATOM 811 C CA . ASP A 1 154 ? 32.654 27.886 -5.508 1.00 26.65 154 ASP A CA 1
ATOM 812 C C . ASP A 1 154 ? 33.172 27.167 -4.266 1.00 25.10 154 ASP A C 1
ATOM 813 O O . ASP A 1 154 ? 33.652 27.804 -3.330 1.00 25.87 154 ASP A O 1
ATOM 818 N N . ILE A 1 155 ? 33.047 25.845 -4.250 1.00 24.71 155 ILE A N 1
ATOM 819 C CA . ILE A 1 155 ? 33.581 25.049 -3.151 1.00 24.08 155 ILE A CA 1
ATOM 820 C C . ILE A 1 155 ? 34.407 23.970 -3.843 1.00 22.75 155 ILE A C 1
ATOM 821 O O . ILE A 1 155 ? 33.913 23.261 -4.717 1.00 23.15 155 ILE A O 1
ATOM 826 N N . SER A 1 156 ? 35.676 23.866 -3.475 1.00 20.45 156 SER A N 1
ATOM 827 C CA . SER A 1 156 ? 36.560 22.890 -4.101 1.00 21.40 156 SER A CA 1
ATOM 828 C C . SER A 1 156 ? 36.206 21.448 -3.742 1.00 21.41 156 SER A C 1
ATOM 829 O O . SER A 1 156 ? 35.534 21.189 -2.743 1.00 22.32 156 SER A O 1
ATOM 832 N N . PRO A 1 157 ? 36.658 20.487 -4.564 1.00 21.06 157 PRO A N 1
ATOM 833 C CA . PRO A 1 157 ? 36.384 19.069 -4.316 1.00 21.72 157 PRO A CA 1
ATOM 834 C C . PRO A 1 157 ? 36.852 18.619 -2.930 1.00 22.82 157 PRO A C 1
ATOM 835 O O . PRO A 1 157 ? 36.123 17.918 -2.217 1.00 20.52 157 PRO A O 1
ATOM 839 N N . LEU A 1 158 ? 38.062 19.024 -2.541 1.00 21.37 158 LEU A N 1
ATOM 840 C CA . LEU A 1 158 ? 38.579 18.629 -1.236 1.00 22.52 158 LEU A CA 1
ATOM 841 C C . LEU A 1 158 ? 37.877 19.334 -0.085 1.00 22.34 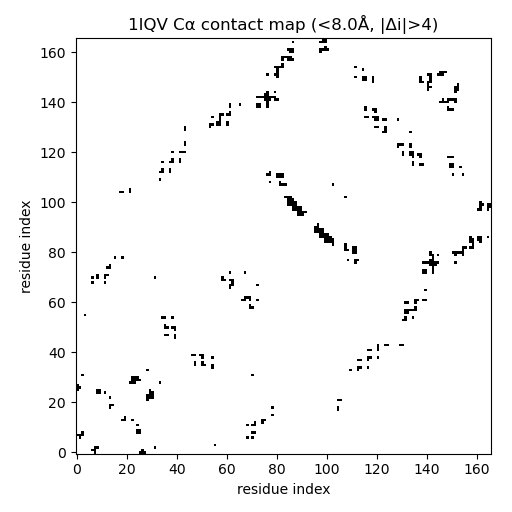158 LEU A C 1
ATOM 842 O O . LEU A 1 158 ? 37.763 18.770 1.005 1.00 21.92 158 LEU A O 1
ATOM 847 N N . ARG A 1 159 ? 37.405 20.558 -0.305 1.00 21.79 159 ARG A N 1
ATOM 848 C CA . ARG A 1 159 ? 36.694 21.236 0.767 1.00 23.23 159 ARG A CA 1
ATOM 849 C C . ARG A 1 159 ? 35.315 20.595 0.943 1.00 20.06 159 ARG A C 1
ATOM 850 O O . ARG A 1 159 ? 34.793 20.543 2.050 1.00 19.92 159 ARG A O 1
ATOM 858 N N . ARG A 1 160 ? 34.738 20.107 -0.153 1.00 19.19 160 ARG A N 1
ATOM 859 C CA . ARG A 1 160 ? 33.434 19.445 -0.116 1.00 20.99 160 ARG A CA 1
ATOM 860 C C . ARG A 1 160 ? 33.546 18.243 0.808 1.00 20.96 160 ARG A C 1
ATOM 861 O O . ARG A 1 160 ? 32.673 18.000 1.643 1.00 20.88 160 ARG A O 1
ATOM 869 N N . LEU A 1 161 ? 34.631 17.493 0.635 1.00 20.96 161 LEU A N 1
ATOM 870 C CA . LEU A 1 161 ? 34.900 16.307 1.439 1.00 22.50 161 LEU A CA 1
ATOM 871 C C . LEU A 1 161 ? 35.146 16.708 2.887 1.00 22.10 161 LEU A C 1
ATOM 872 O O . LEU A 1 161 ? 34.589 16.111 3.810 1.00 20.10 161 LEU A O 1
ATOM 877 N N . ASP A 1 162 ? 35.986 17.720 3.080 1.00 21.00 162 ASP A N 1
ATOM 878 C CA . ASP A 1 162 ? 36.299 18.191 4.421 1.00 24.43 162 ASP A CA 1
ATOM 879 C C . ASP A 1 162 ? 35.040 18.638 5.162 1.00 21.97 162 ASP A C 1
ATOM 880 O O . ASP A 1 162 ? 34.884 18.364 6.350 1.00 22.56 162 ASP A O 1
ATOM 885 N N . VAL A 1 163 ? 34.138 19.314 4.456 1.00 21.27 163 VAL A N 1
ATOM 886 C CA . VAL A 1 163 ? 32.891 19.780 5.051 1.00 20.32 163 VAL A CA 1
ATOM 887 C C . VAL A 1 163 ? 32.027 18.584 5.467 1.00 20.68 163 VAL A C 1
ATOM 888 O O . VAL A 1 163 ? 31.490 18.549 6.574 1.00 20.90 163 VAL A O 1
ATOM 892 N N . ALA A 1 164 ? 31.902 17.608 4.575 1.00 18.69 164 ALA A N 1
ATOM 893 C CA . ALA A 1 164 ? 31.103 16.420 4.849 1.00 19.42 164 ALA A CA 1
ATOM 894 C C . ALA A 1 164 ? 31.652 15.632 6.043 1.00 19.25 164 ALA A C 1
ATOM 895 O O . ALA A 1 164 ? 30.903 15.221 6.926 1.00 20.03 164 ALA A O 1
ATOM 897 N N . LEU A 1 165 ? 32.963 15.430 6.074 1.00 19.59 165 LEU A N 1
ATOM 898 C CA . LEU A 1 165 ? 33.583 14.681 7.159 1.00 19.08 165 LEU A CA 1
ATOM 899 C C . LEU A 1 165 ? 33.497 15.436 8.482 1.00 21.13 165 LEU A C 1
ATOM 900 O O . LEU A 1 165 ? 33.285 14.835 9.537 1.00 19.77 165 LEU A O 1
ATOM 905 N N . ARG A 1 166 ? 33.666 16.752 8.422 1.00 20.20 166 ARG A N 1
ATOM 906 C CA . ARG A 1 166 ? 33.594 17.585 9.613 1.00 23.31 166 ARG A CA 1
ATOM 907 C C . ARG A 1 166 ? 32.187 17.515 10.203 1.00 22.14 166 ARG A C 1
ATOM 908 O O . ARG A 1 166 ? 32.017 17.340 11.408 1.00 22.06 166 ARG A O 1
ATOM 916 N N . ASN A 1 167 ? 31.179 17.652 9.349 1.00 19.74 167 ASN A N 1
ATOM 917 C CA . ASN A 1 167 ? 29.794 17.606 9.807 1.00 20.29 167 ASN A CA 1
ATOM 918 C C . ASN A 1 167 ? 29.386 16.222 10.322 1.00 20.83 167 ASN A C 1
ATOM 919 O O . ASN A 1 167 ? 28.547 16.112 11.223 1.00 20.37 167 ASN A O 1
ATOM 924 N N . ILE A 1 168 ? 29.971 15.171 9.751 1.00 17.57 168 ILE A N 1
ATOM 925 C CA . ILE A 1 168 ? 29.660 13.813 10.189 1.00 17.91 168 ILE A CA 1
ATOM 926 C C . ILE A 1 168 ? 30.211 13.628 11.605 1.00 18.75 168 ILE A C 1
ATOM 927 O O . ILE A 1 168 ? 29.527 13.091 12.483 1.00 19.73 168 ILE A O 1
ATOM 932 N N . ALA A 1 169 ? 31.441 14.088 11.822 1.00 18.24 169 ALA A N 1
ATOM 933 C CA . ALA A 1 169 ? 32.077 13.981 13.130 1.00 21.33 169 ALA A CA 1
ATOM 934 C C . ALA A 1 169 ? 31.352 14.856 14.146 1.00 23.16 169 ALA A C 1
ATOM 935 O O . ALA A 1 169 ? 31.172 14.463 15.298 1.00 22.50 169 ALA A O 1
ATOM 937 N N . LEU A 1 170 ? 30.948 16.049 13.714 1.00 25.06 170 LEU A N 1
ATOM 938 C CA . LEU A 1 170 ? 30.238 16.975 14.586 1.00 26.38 170 LEU A CA 1
ATOM 939 C C . LEU A 1 170 ? 28.899 16.385 14.991 1.00 25.32 170 LEU A C 1
ATOM 940 O O . LEU A 1 170 ? 28.537 16.406 16.166 1.00 24.85 170 LEU A O 1
ATOM 945 N N . GLY A 1 171 ? 28.166 15.862 14.013 1.00 24.40 171 GLY A N 1
ATOM 946 C CA . GLY A 1 171 ? 26.880 15.249 14.293 1.00 23.71 171 GLY A CA 1
ATOM 947 C C . GLY A 1 171 ? 27.020 14.082 15.259 1.00 23.82 171 GLY A C 1
ATOM 948 O O . GLY A 1 171 ? 26.230 13.940 16.196 1.00 24.35 171 GLY A O 1
ATOM 949 N N . ALA A 1 172 ? 28.031 13.247 15.035 1.00 21.65 172 ALA A N 1
ATOM 950 C CA . ALA A 1 172 ? 28.284 12.090 15.893 1.00 21.19 172 ALA A CA 1
ATOM 951 C C . ALA A 1 172 ? 28.650 12.538 17.304 1.00 22.46 172 ALA A C 1
ATOM 952 O O . ALA A 1 172 ? 28.109 12.040 18.293 1.00 19.48 172 ALA A O 1
ATOM 954 N N . SER A 1 173 ? 29.579 13.483 17.381 1.00 23.20 173 SER A N 1
ATOM 955 C CA . SER A 1 173 ? 30.048 14.002 18.655 1.00 26.52 173 SER A CA 1
ATOM 956 C C . SER A 1 173 ? 28.897 14.586 19.464 1.00 27.88 173 SER A C 1
ATOM 957 O O . SER A 1 173 ? 28.819 14.396 20.681 1.00 28.50 173 SER A O 1
ATOM 960 N N . ALA A 1 174 ? 27.998 15.289 18.781 1.00 27.47 174 ALA A N 1
ATOM 961 C CA . ALA A 1 174 ? 26.850 15.905 19.434 1.00 28.71 174 ALA A CA 1
ATOM 962 C C . ALA A 1 174 ? 25.869 14.870 19.977 1.00 29.09 174 ALA A C 1
ATOM 963 O O . ALA A 1 174 ? 25.393 14.996 21.108 1.00 28.71 174 ALA A O 1
ATOM 965 N N . LYS A 1 175 ? 25.553 13.860 19.169 1.00 28.73 175 LYS A N 1
ATOM 966 C CA . LYS A 1 175 ? 24.619 12.818 19.591 1.00 29.45 175 LYS A CA 1
ATOM 967 C C . LYS A 1 175 ? 25.180 12.062 20.784 1.00 28.06 175 LYS A C 1
ATOM 968 O O . LYS A 1 175 ? 24.456 11.752 21.725 1.00 29.45 175 LYS A O 1
ATOM 974 N N . CYS A 1 176 ? 26.474 11.765 20.726 1.00 27.81 176 CYS A N 1
ATOM 975 C CA . CYS A 1 176 ? 27.169 11.053 21.792 1.00 29.61 176 CYS A CA 1
ATOM 976 C C . CYS A 1 176 ? 27.047 11.788 23.125 1.00 29.42 176 CYS A C 1
ATOM 977 O O . CYS A 1 176 ? 26.581 11.235 24.123 1.00 29.07 176 CYS A O 1
ATOM 980 N N . TYR A 1 177 ? 27.471 13.045 23.122 1.00 30.12 177 TYR A N 1
ATOM 981 C CA . TYR A 1 177 ? 27.449 13.885 24.312 1.00 31.59 177 TYR A CA 1
ATOM 982 C C . TYR A 1 177 ? 26.090 13.958 24.989 1.00 29.47 177 TYR A C 1
ATOM 983 O O . TYR A 1 177 ? 26.017 14.033 26.210 1.00 29.22 177 TYR A O 1
ATOM 992 N N . ARG A 1 178 ? 25.020 13.916 24.199 1.00 29.57 178 ARG A N 1
ATOM 993 C CA . ARG A 1 178 ? 23.673 14.035 24.744 1.00 30.51 178 ARG A CA 1
ATOM 994 C C . ARG A 1 178 ? 22.795 12.785 24.809 1.00 30.11 178 ARG A C 1
ATOM 995 O O . ARG A 1 178 ? 21.649 12.872 25.246 1.00 29.21 178 ARG A O 1
ATOM 1003 N N . THR A 1 179 ? 23.302 11.632 24.381 1.00 28.78 179 THR A N 1
ATOM 1004 C CA . THR A 1 179 ? 22.491 10.412 24.427 1.00 26.97 179 THR A CA 1
ATOM 1005 C C . THR A 1 179 ? 23.259 9.292 25.108 1.00 25.74 179 THR A C 1
ATOM 1006 O O . THR A 1 179 ? 24.363 9.506 25.601 1.00 24.79 179 THR A O 1
ATOM 1010 N N . LYS A 1 180 ? 22.675 8.097 25.128 1.00 24.14 180 LYS A N 1
ATOM 1011 C CA . LYS A 1 180 ? 23.325 6.952 25.752 1.00 24.29 180 LYS A CA 1
ATOM 1012 C C . LYS A 1 180 ? 24.044 6.066 24.732 1.00 23.13 180 LYS A C 1
ATOM 1013 O O . LYS A 1 180 ? 24.120 4.850 24.893 1.00 23.00 180 LYS A O 1
ATOM 1019 N N . MET A 1 181 ? 24.565 6.695 23.682 1.00 22.06 181 MET A N 1
ATOM 1020 C CA . MET A 1 181 ? 25.311 6.002 22.633 1.00 22.97 181 MET A CA 1
ATOM 1021 C C . MET A 1 181 ? 26.786 6.332 22.791 1.00 20.15 181 MET A C 1
ATOM 1022 O O . MET A 1 181 ? 27.134 7.460 23.131 1.00 19.21 181 MET A O 1
ATOM 1027 N N . SER A 1 182 ? 27.656 5.359 22.546 1.00 18.16 182 SER A N 1
ATOM 1028 C CA . SER A 1 182 ? 29.086 5.626 22.625 1.00 17.90 182 SER A CA 1
ATOM 1029 C C . SER A 1 182 ? 29.401 6.448 21.372 1.00 16.63 182 SER A C 1
ATOM 1030 O O . SER A 1 182 ? 28.584 6.520 20.448 1.00 16.14 182 SER A O 1
ATOM 1033 N N . PHE A 1 183 ? 30.575 7.060 21.342 1.00 15.93 183 PHE A N 1
ATOM 1034 C CA . PHE A 1 183 ? 30.988 7.869 20.203 1.00 17.97 183 PHE A CA 1
ATOM 1035 C C . PHE A 1 183 ? 30.959 7.005 18.932 1.00 18.18 183 PHE A C 1
ATOM 1036 O O . PHE A 1 183 ? 30.503 7.454 17.881 1.00 18.46 183 PHE A O 1
ATOM 1044 N N . ALA A 1 184 ? 31.432 5.761 19.039 1.00 17.27 184 ALA A N 1
ATOM 1045 C CA . ALA A 1 184 ? 31.460 4.855 17.888 1.00 15.84 184 ALA A CA 1
ATOM 1046 C C . ALA A 1 184 ? 30.072 4.547 17.355 1.00 14.90 184 ALA A C 1
ATOM 1047 O O . ALA A 1 184 ? 29.868 4.505 16.145 1.00 14.29 184 ALA A O 1
ATOM 1049 N N . GLU A 1 185 ? 29.118 4.314 18.251 1.00 14.48 185 GLU A N 1
ATOM 1050 C CA . GLU A 1 185 ? 27.754 4.021 17.826 1.00 14.85 185 GLU A CA 1
ATOM 1051 C C . GLU A 1 185 ? 27.102 5.238 17.169 1.00 15.71 185 GLU A C 1
ATOM 1052 O O . GLU A 1 185 ? 26.340 5.095 16.211 1.00 16.30 185 GLU A O 1
ATOM 1058 N N . ALA A 1 186 ? 27.392 6.427 17.694 1.00 15.77 186 ALA A N 1
ATOM 1059 C CA . ALA A 1 186 ? 26.827 7.670 17.159 1.00 16.57 186 ALA A CA 1
ATOM 1060 C C . ALA A 1 186 ? 27.411 7.964 15.783 1.00 13.50 186 ALA A C 1
ATOM 1061 O O . ALA A 1 186 ? 26.719 8.447 14.893 1.00 14.49 186 ALA A O 1
ATOM 1063 N N . LEU A 1 187 ? 28.693 7.662 15.619 1.00 15.08 187 LEU A N 1
ATOM 1064 C CA . LEU A 1 187 ? 29.377 7.880 14.356 1.00 13.91 187 LEU A CA 1
ATOM 1065 C C . LEU A 1 187 ? 28.817 6.912 13.316 1.00 14.74 187 LEU A C 1
ATOM 1066 O O . LEU A 1 187 ? 28.586 7.283 12.165 1.00 16.22 187 LEU A O 1
ATOM 1071 N N . ALA A 1 188 ? 28.593 5.666 13.725 1.00 15.84 188 ALA A N 1
ATOM 1072 C CA . ALA A 1 188 ? 28.031 4.664 12.824 1.00 15.00 188 ALA A CA 1
ATOM 1073 C C . ALA A 1 188 ? 26.630 5.099 12.393 1.00 15.49 188 ALA A C 1
ATOM 1074 O O . ALA A 1 188 ? 26.288 5.059 11.210 1.00 14.80 188 ALA A O 1
ATOM 1076 N N . GLU A 1 189 ? 25.819 5.518 13.359 1.00 15.62 189 GLU A N 1
ATOM 1077 C CA . GLU A 1 189 ? 24.453 5.954 13.058 1.00 19.14 189 GLU A CA 1
ATOM 1078 C C . GLU A 1 189 ? 24.447 7.178 12.139 1.00 17.94 189 GLU A C 1
ATOM 1079 O O . GLU A 1 189 ? 23.666 7.241 11.194 1.00 17.61 189 GLU A O 1
ATOM 1085 N N . GLU A 1 190 ? 25.317 8.146 12.418 1.00 16.74 190 GLU A N 1
ATOM 1086 C CA . GLU A 1 190 ? 25.386 9.355 11.598 1.00 19.23 190 GLU A CA 1
ATOM 1087 C C . GLU A 1 190 ? 25.782 9.019 10.166 1.00 18.08 190 GLU A C 1
ATOM 1088 O O . GLU A 1 190 ? 25.197 9.540 9.213 1.00 18.70 190 GLU A O 1
ATOM 1094 N N . ILE A 1 191 ? 26.773 8.145 10.012 1.00 16.48 191 ILE A N 1
ATOM 1095 C CA . ILE A 1 191 ? 27.227 7.753 8.681 1.00 16.60 191 ILE A CA 1
ATOM 1096 C C . ILE A 1 191 ? 26.135 7.002 7.916 1.00 16.60 191 ILE A C 1
ATOM 1097 O O . ILE A 1 191 ? 25.936 7.223 6.722 1.00 16.68 191 ILE A O 1
ATOM 1102 N N . ILE A 1 192 ? 25.410 6.128 8.604 1.00 17.00 192 ILE A N 1
ATOM 1103 C CA . ILE A 1 192 ? 24.346 5.371 7.955 1.00 17.36 192 ILE A CA 1
ATOM 1104 C C . ILE A 1 192 ? 23.192 6.287 7.530 1.00 19.36 192 ILE A C 1
ATOM 1105 O O . ILE A 1 192 ? 22.647 6.150 6.429 1.00 18.35 192 ILE A O 1
ATOM 1110 N N . LEU A 1 193 ? 22.827 7.227 8.395 1.00 18.01 193 LEU A N 1
ATOM 1111 C CA . LEU A 1 193 ? 21.743 8.153 8.078 1.00 19.88 193 LEU A CA 1
ATOM 1112 C C . LEU A 1 193 ? 22.100 8.979 6.845 1.00 20.50 193 LEU A C 1
ATOM 1113 O O . LEU A 1 193 ? 21.288 9.141 5.925 1.00 19.34 193 LEU A O 1
ATOM 1118 N N . ALA A 1 194 ? 23.325 9.496 6.829 1.00 19.30 194 ALA A N 1
ATOM 1119 C CA . ALA A 1 194 ? 23.799 10.302 5.712 1.00 17.61 194 ALA A CA 1
ATOM 1120 C C . ALA A 1 194 ? 23.833 9.484 4.423 1.00 18.70 194 ALA A C 1
ATOM 1121 O O . ALA A 1 194 ? 23.428 9.967 3.365 1.00 18.96 194 ALA A O 1
ATOM 1123 N N . ALA A 1 195 ? 24.310 8.245 4.510 1.00 18.13 195 ALA A N 1
ATOM 1124 C CA . ALA A 1 195 ? 24.381 7.373 3.338 1.00 20.08 195 ALA A CA 1
ATOM 1125 C C . ALA A 1 195 ? 22.987 7.107 2.775 1.00 22.35 195 ALA A C 1
ATOM 1126 O O . ALA A 1 195 ? 22.834 6.828 1.586 1.00 22.11 195 ALA A O 1
ATOM 1128 N N . ASN A 1 196 ? 21.975 7.183 3.633 1.00 23.69 196 ASN A N 1
ATOM 1129 C CA . ASN A 1 196 ? 20.598 6.948 3.207 1.00 27.26 196 ASN A CA 1
ATOM 1130 C C . ASN A 1 196 ? 19.815 8.231 2.925 1.00 27.58 196 ASN A C 1
ATOM 1131 O O . ASN A 1 196 ? 18.602 8.182 2.728 1.00 26.30 196 ASN A O 1
ATOM 1136 N N . LYS A 1 197 ? 20.506 9.3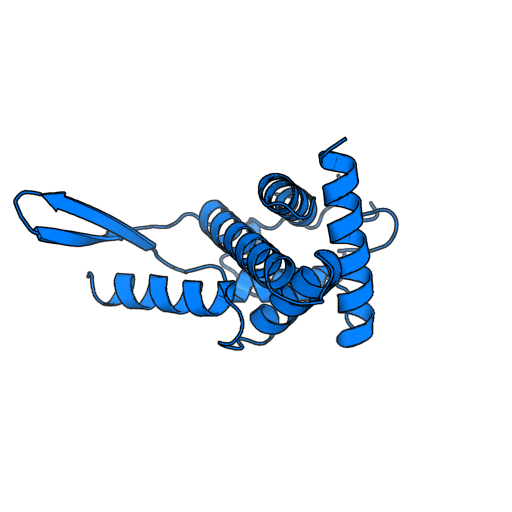67 2.900 1.00 26.41 197 LYS A N 1
ATOM 1137 C CA . LYS A 1 197 ? 19.858 10.653 2.659 1.00 29.01 197 LYS A CA 1
ATOM 1138 C C . LYS A 1 197 ? 18.690 10.838 3.619 1.00 29.81 197 LYS A C 1
ATOM 1139 O O . LYS A 1 197 ? 17.590 11.212 3.214 1.00 29.16 197 LYS A O 1
ATOM 1145 N N . ASP A 1 198 ? 18.937 10.568 4.894 1.00 31.23 198 ASP A N 1
ATOM 1146 C CA . ASP A 1 198 ? 17.912 10.713 5.913 1.00 31.89 198 ASP A CA 1
ATOM 1147 C C . ASP A 1 198 ? 18.141 12.038 6.630 1.00 32.38 198 ASP A C 1
ATOM 1148 O O . ASP A 1 198 ? 19.215 12.279 7.180 1.00 32.10 198 ASP A O 1
ATOM 1153 N N . PRO A 1 199 ? 17.131 12.925 6.622 1.00 34.18 199 PRO A N 1
ATOM 1154 C CA . PRO A 1 199 ? 17.241 14.232 7.276 1.00 33.89 199 PRO A CA 1
ATOM 1155 C C . PRO A 1 199 ? 17.625 14.163 8.747 1.00 33.20 199 PRO A C 1
ATOM 1156 O O . PRO A 1 199 ? 18.097 15.148 9.318 1.00 31.55 199 PRO A O 1
ATOM 1160 N N . LYS A 1 200 ? 17.428 13.003 9.365 1.00 32.55 200 LYS A N 1
ATOM 1161 C CA . LYS A 1 200 ? 17.791 12.852 10.768 1.00 32.81 200 LYS A CA 1
ATOM 1162 C C . LYS A 1 200 ? 19.300 13.030 10.876 1.00 30.87 200 LYS A C 1
ATOM 1163 O O . LYS A 1 200 ? 19.831 13.337 11.943 1.00 28.99 200 LYS A O 1
ATOM 1169 N N . SER A 1 201 ? 19.988 12.843 9.753 1.00 28.74 201 SER A N 1
ATOM 1170 C CA . SER A 1 201 ? 21.438 13.003 9.713 1.00 26.39 201 SER A CA 1
ATOM 1171 C C . SER A 1 201 ? 21.787 14.477 9.767 1.00 25.73 201 SER A C 1
ATOM 1172 O O . SER A 1 201 ? 21.280 15.268 8.966 1.00 25.22 201 SER A O 1
ATOM 1175 N N . TYR A 1 202 ? 22.656 14.842 10.703 1.00 25.07 202 TYR A N 1
ATOM 1176 C CA . TYR A 1 202 ? 23.095 16.221 10.844 1.00 26.12 202 TYR A CA 1
ATOM 1177 C C . TYR A 1 202 ? 23.844 16.649 9.585 1.00 25.94 202 TYR A C 1
ATOM 1178 O O . TYR A 1 202 ? 23.559 17.698 9.006 1.00 25.25 202 TYR A O 1
ATOM 1187 N N . ALA A 1 203 ? 24.806 15.830 9.168 1.00 23.26 203 ALA A N 1
ATOM 1188 C CA . ALA A 1 203 ? 25.610 16.133 7.983 1.00 21.92 203 ALA A CA 1
ATOM 1189 C C . ALA A 1 203 ? 24.753 16.311 6.740 1.00 21.25 203 ALA A C 1
ATOM 1190 O O . ALA A 1 203 ? 24.934 17.270 5.984 1.00 22.18 203 ALA A O 1
ATOM 1192 N N . TYR A 1 204 ? 23.818 15.394 6.523 1.00 19.92 204 TYR A N 1
ATOM 1193 C CA . TYR A 1 204 ? 22.961 15.485 5.352 1.00 22.49 204 TYR A CA 1
ATOM 1194 C C . TYR A 1 204 ? 22.052 16.712 5.398 1.00 23.48 204 TYR A C 1
ATOM 1195 O O . TYR A 1 204 ? 21.902 17.410 4.396 1.00 23.77 204 TYR A O 1
ATOM 1204 N N . SER A 1 205 ? 21.449 16.973 6.554 1.00 24.11 205 SER A N 1
ATOM 1205 C CA . SER A 1 205 ? 20.558 18.120 6.692 1.00 26.40 205 SER A CA 1
ATOM 1206 C C . SER A 1 205 ? 21.352 19.412 6.528 1.00 25.07 205 SER A C 1
ATOM 1207 O O . SER A 1 205 ? 20.856 20.389 5.971 1.00 25.13 205 SER A O 1
ATOM 1210 N N . LYS A 1 206 ? 22.592 19.412 7.007 1.00 24.78 206 LYS A N 1
ATOM 1211 C CA . LYS A 1 206 ? 23.446 20.585 6.883 1.00 25.54 206 LYS A CA 1
ATOM 1212 C C . LYS A 1 206 ? 23.746 20.815 5.402 1.00 25.50 206 LYS A C 1
ATOM 1213 O O . LYS A 1 206 ? 23.747 21.948 4.924 1.00 24.83 206 LYS A O 1
ATOM 1219 N N . LYS A 1 207 ? 23.990 19.725 4.682 1.00 23.99 207 LYS A N 1
ATOM 1220 C CA . LYS A 1 207 ? 24.283 19.779 3.256 1.00 23.88 207 LYS A CA 1
ATOM 1221 C C . LYS A 1 207 ? 23.109 20.399 2.501 1.00 25.32 207 LYS A C 1
ATOM 1222 O O . LYS A 1 207 ? 23.300 21.235 1.617 1.00 23.81 207 LYS A O 1
ATOM 1228 N N . LEU A 1 208 ? 21.896 19.979 2.844 1.00 24.83 208 LEU A N 1
ATOM 1229 C CA . LEU A 1 208 ? 20.700 20.516 2.198 1.00 27.33 208 LEU A CA 1
ATOM 1230 C C . LEU A 1 208 ? 20.570 22.009 2.491 1.00 26.34 208 LEU A C 1
ATOM 1231 O O . LEU A 1 208 ? 20.243 22.801 1.610 1.00 26.59 208 LEU A O 1
ATOM 1236 N N . GLU A 1 209 ? 20.831 22.381 3.739 1.00 27.38 209 GLU A N 1
ATOM 1237 C CA . GLU A 1 209 ? 20.757 23.771 4.177 1.00 29.42 209 GLU A CA 1
ATOM 1238 C C . GLU A 1 209 ? 21.730 24.657 3.396 1.00 28.66 209 GLU A C 1
ATOM 1239 O O . GLU A 1 209 ? 21.351 25.707 2.868 1.00 26.87 209 GLU A O 1
ATOM 1245 N N . ILE A 1 210 ? 22.987 24.230 3.332 1.00 25.44 210 ILE A N 1
ATOM 1246 C CA . ILE A 1 210 ? 24.005 24.986 2.621 1.00 25.37 210 ILE A CA 1
ATOM 1247 C C . ILE A 1 210 ? 23.621 25.218 1.161 1.00 23.80 210 ILE A C 1
ATOM 1248 O O . ILE A 1 210 ? 23.703 26.345 0.672 1.00 23.68 210 ILE A O 1
ATOM 1253 N N . GLU A 1 211 ? 23.194 24.165 0.468 1.00 22.87 211 GLU A N 1
ATOM 1254 C CA . GLU A 1 211 ? 22.825 24.299 -0.938 1.00 24.43 211 GLU A CA 1
ATOM 1255 C C . GLU A 1 211 ? 21.574 25.160 -1.114 1.00 25.99 211 GLU A C 1
ATOM 1256 O O . GLU A 1 211 ? 21.448 25.890 -2.099 1.00 25.00 211 GLU A O 1
ATOM 1262 N N . ARG A 1 212 ? 20.655 25.064 -0.159 1.00 25.95 212 ARG A N 1
ATOM 1263 C CA . ARG A 1 212 ? 19.422 25.840 -0.201 1.00 28.66 212 ARG A CA 1
ATOM 1264 C C . ARG A 1 212 ? 19.783 27.326 -0.141 1.00 28.13 212 ARG A C 1
ATOM 1265 O O . ARG A 1 212 ? 19.339 28.115 -0.974 1.00 26.69 212 ARG A O 1
ATOM 1273 N N . ILE A 1 213 ? 20.605 27.694 0.835 1.00 27.56 213 ILE A N 1
ATOM 1274 C CA . ILE A 1 213 ? 21.042 29.076 0.988 1.00 27.76 213 ILE A CA 1
ATOM 1275 C C . ILE A 1 213 ? 21.842 29.548 -0.229 1.00 28.36 213 ILE A C 1
ATOM 1276 O O . ILE A 1 213 ? 21.674 30.679 -0.684 1.00 28.10 213 ILE A O 1
ATOM 1281 N N . ALA A 1 214 ? 22.703 28.682 -0.763 1.00 27.48 214 ALA A N 1
ATOM 1282 C CA . ALA A 1 214 ? 23.520 29.041 -1.923 1.00 28.26 214 ALA A CA 1
ATOM 1283 C C . ALA A 1 214 ? 22.680 29.268 -3.180 1.00 29.84 214 ALA A C 1
ATOM 1284 O O . ALA A 1 214 ? 22.877 30.253 -3.897 1.00 29.62 214 ALA A O 1
ATOM 1286 N N . GLU A 1 215 ? 21.752 28.354 -3.447 1.00 31.21 215 GLU A N 1
ATOM 1287 C CA . GLU A 1 215 ? 20.883 28.459 -4.617 1.00 35.60 215 GLU A CA 1
ATOM 1288 C C . GLU A 1 215 ? 19.992 29.700 -4.566 1.00 35.99 215 GLU A C 1
ATOM 1289 O O . GLU A 1 215 ? 19.593 30.228 -5.601 1.00 35.54 215 GLU A O 1
ATOM 1295 N N . SER A 1 216 ? 19.682 30.153 -3.356 1.00 36.72 216 SER A N 1
ATOM 1296 C CA . SER A 1 216 ? 18.834 31.320 -3.164 1.00 39.18 216 SER A CA 1
ATOM 1297 C C . SER A 1 216 ? 19.643 32.609 -3.171 1.00 41.88 216 SER A C 1
ATOM 1298 O O . SER A 1 216 ? 19.098 33.691 -3.370 1.00 43.35 216 SER A O 1
ATOM 1301 N N . SER A 1 217 ? 20.947 32.484 -2.955 1.00 44.15 217 SER A N 1
ATOM 1302 C CA . SER A 1 217 ? 21.832 33.639 -2.910 1.00 46.37 217 SER A CA 1
ATOM 1303 C C . SER A 1 217 ? 22.553 33.856 -4.229 1.00 49.51 217 SER A C 1
ATOM 1304 O O . SER A 1 217 ? 23.734 34.209 -4.251 1.00 49.46 217 SER A O 1
ATOM 1307 N N . ARG A 1 218 ? 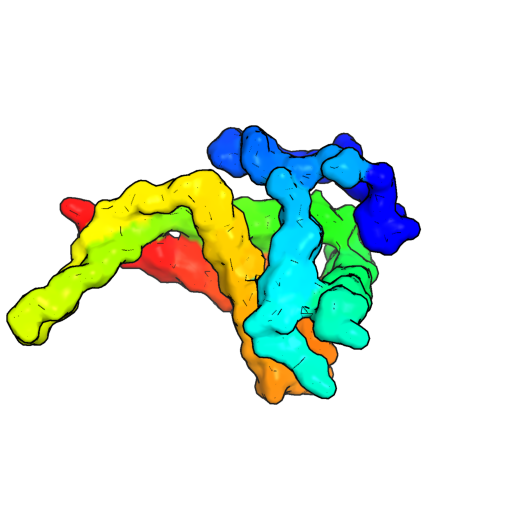21.839 33.641 -5.328 1.00 52.95 218 ARG A N 1
ATOM 1308 C CA . ARG A 1 218 ? 22.414 33.822 -6.653 1.00 56.64 218 ARG A CA 1
ATOM 1309 C C . ARG A 1 218 ? 21.833 35.048 -7.347 1.00 57.81 218 ARG A C 1
ATOM 1310 O O . ARG A 1 218 ? 22.617 35.972 -7.658 1.00 57.96 218 ARG A O 1
#